Protein AF-A0A7V2MCX2-F1 (afdb_monomer_lite)

Foldseek 3Di:
DWDFPPPPVVVAPDDKDKWKWWAADPPDDTHTDQQKDWPGWTGDDPPDWTKIKIKHWAAQDAGPPRPGTDGHHDDPQAQIKMKMWIWGQDPVRDTDIDIFIFTKHADPDDQDDWDQDPNDIDGTDMGMIMTTGCVVVVVPPACQWDWDQDPVRDIDIDRHDDDPDDPPPDDPPDDPPDD

Sequence (179 aa):
MATALTVNTQLLQQPVRQRVYLRQRWGVEWQEMPGLFCTSLRGAVAPTIPQAEFHWLYGPVQLPGETVPTYRAPLEVLGWYVKTELDITAADGSVSTTKNYGVIWEEDRERRGRQMFGGELTQSGQQHLVAFGLEFLYRRQRVDRAIIEKLDGSEATIRRGLAFNGPNLVDRDRGNRSG

pLDDT: mean 78.39, std 18.56, range [36.41, 98.19]

Radius of gyration: 24.0 Å; chains: 1; bounding box: 65×46×69 Å

Structure (mmCIF, N/CA/C/O backbone):
data_AF-A0A7V2MCX2-F1
#
_entry.id   AF-A0A7V2MCX2-F1
#
loop_
_atom_site.group_PDB
_atom_site.id
_atom_site.type_symbol
_atom_site.label_atom_id
_atom_site.label_alt_id
_atom_site.label_comp_id
_atom_site.label_asym_id
_atom_site.label_entity_id
_atom_site.label_seq_id
_atom_site.pdbx_PDB_ins_code
_atom_site.Cartn_x
_atom_site.Cartn_y
_atom_site.Cartn_z
_atom_site.occupancy
_atom_site.B_iso_or_equiv
_atom_site.auth_seq_id
_atom_site.auth_comp_id
_atom_site.auth_asym_id
_atom_site.auth_atom_id
_atom_site.pdbx_PDB_model_num
ATOM 1 N N . MET A 1 1 ? -6.798 16.517 16.635 1.00 37.97 1 MET A N 1
ATOM 2 C CA . MET A 1 1 ? -5.659 16.900 15.771 1.00 37.97 1 MET A CA 1
ATOM 3 C C . MET A 1 1 ? -5.342 15.721 14.872 1.00 37.97 1 MET A C 1
ATOM 5 O O . MET A 1 1 ? -5.070 14.651 15.395 1.00 37.97 1 MET A O 1
ATOM 9 N N . ALA A 1 2 ? -5.460 15.881 13.555 1.00 36.41 2 ALA A N 1
ATOM 10 C CA . ALA A 1 2 ? -5.004 14.882 12.593 1.00 36.41 2 ALA A CA 1
ATOM 11 C C . ALA A 1 2 ? -3.552 15.211 12.232 1.00 36.41 2 ALA A C 1
ATOM 13 O O . ALA A 1 2 ? -3.278 16.313 11.759 1.00 36.41 2 ALA A O 1
ATOM 14 N N . THR A 1 3 ? -2.625 14.293 12.491 1.00 41.62 3 THR A N 1
ATOM 15 C CA . THR A 1 3 ? -1.228 14.454 12.084 1.00 41.62 3 THR A CA 1
ATOM 16 C C . THR A 1 3 ? -1.098 13.913 10.666 1.00 41.62 3 THR A C 1
ATOM 18 O O . THR A 1 3 ? -0.972 12.708 10.459 1.00 41.62 3 THR A O 1
ATOM 21 N N . ALA A 1 4 ? -1.191 14.798 9.675 1.00 45.56 4 ALA A N 1
ATOM 22 C CA . ALA A 1 4 ? -0.858 14.451 8.301 1.00 45.56 4 ALA A CA 1
ATOM 23 C C . ALA A 1 4 ? 0.669 14.463 8.162 1.00 45.56 4 ALA A C 1
ATOM 25 O O . ALA A 1 4 ? 1.293 15.520 8.250 1.00 45.56 4 ALA A O 1
ATOM 26 N N . LEU A 1 5 ? 1.279 13.294 7.957 1.00 50.66 5 LEU A N 1
ATOM 27 C CA . LEU A 1 5 ? 2.661 13.225 7.497 1.00 50.66 5 LEU A CA 1
ATOM 28 C C . LEU A 1 5 ? 2.649 13.460 5.983 1.00 50.66 5 LEU A C 1
ATOM 30 O O . LEU A 1 5 ? 2.604 12.522 5.192 1.00 50.66 5 LEU A O 1
ATOM 34 N N . THR A 1 6 ? 2.656 14.724 5.567 1.00 50.62 6 THR A N 1
ATOM 35 C CA . THR A 1 6 ? 2.959 15.050 4.173 1.00 50.62 6 THR A CA 1
ATOM 36 C C . THR A 1 6 ? 4.439 14.763 3.969 1.00 50.62 6 THR A C 1
ATOM 38 O O . THR A 1 6 ? 5.281 15.450 4.548 1.00 50.62 6 THR A O 1
ATOM 41 N N . VAL A 1 7 ? 4.771 13.738 3.180 1.00 54.09 7 VAL A N 1
ATOM 42 C CA . VAL A 1 7 ? 6.158 13.455 2.786 1.00 54.09 7 VAL A CA 1
ATOM 43 C C . VAL A 1 7 ? 6.608 14.573 1.844 1.00 54.09 7 VAL A C 1
ATOM 45 O O . VAL A 1 7 ? 6.524 14.467 0.625 1.00 54.09 7 VAL A O 1
ATOM 48 N N . ASN A 1 8 ? 7.018 15.699 2.428 1.00 46.22 8 ASN A N 1
ATOM 49 C CA . ASN A 1 8 ? 7.593 16.826 1.713 1.00 46.22 8 ASN A CA 1
ATOM 50 C C . ASN A 1 8 ? 9.012 16.427 1.302 1.00 46.22 8 ASN A C 1
ATOM 52 O O . ASN A 1 8 ? 9.951 16.485 2.095 1.00 46.22 8 ASN A O 1
ATOM 56 N N . THR A 1 9 ? 9.164 16.002 0.052 1.00 49.41 9 THR A N 1
ATOM 57 C CA . THR A 1 9 ? 10.432 15.546 -0.537 1.00 49.41 9 THR A CA 1
ATOM 58 C C . THR A 1 9 ? 11.535 16.612 -0.530 1.00 49.41 9 THR A C 1
ATOM 60 O O . THR A 1 9 ? 12.698 16.268 -0.694 1.00 49.41 9 THR A O 1
ATOM 63 N N . GLN A 1 10 ? 11.208 17.887 -0.287 1.00 46.00 10 GLN A N 1
ATOM 64 C CA . GLN A 1 10 ? 12.168 18.999 -0.269 1.00 46.00 10 GLN A CA 1
ATOM 65 C C . GLN A 1 10 ? 13.019 19.119 1.011 1.00 46.00 10 GLN A C 1
ATOM 67 O O . GLN A 1 10 ? 14.026 19.817 0.982 1.00 46.00 10 GLN A O 1
ATOM 72 N N . LEU 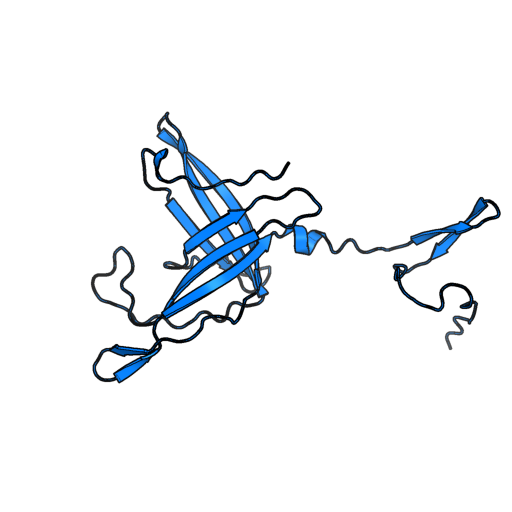A 1 11 ? 12.658 18.461 2.122 1.00 47.59 11 LEU A N 1
ATOM 73 C CA . LEU A 1 11 ? 13.422 18.532 3.387 1.00 47.59 11 LEU A CA 1
ATOM 74 C C . LEU A 1 11 ? 14.303 17.306 3.651 1.00 47.59 11 LEU A C 1
ATOM 76 O O . LEU A 1 11 ? 15.001 17.242 4.662 1.00 47.59 11 LEU A O 1
ATOM 80 N N . LEU A 1 12 ? 14.272 16.323 2.758 1.00 51.41 12 LEU A N 1
ATOM 81 C CA . LEU A 1 12 ? 14.998 15.077 2.929 1.00 51.41 12 LEU A CA 1
ATOM 82 C C . LEU A 1 12 ? 16.307 15.173 2.151 1.00 51.41 12 LEU A C 1
ATOM 84 O O . LEU A 1 12 ? 16.312 15.258 0.927 1.00 51.41 12 LEU A O 1
ATOM 88 N N . GLN A 1 13 ? 17.430 15.157 2.871 1.00 59.25 13 GLN A N 1
ATOM 89 C CA . GLN A 1 13 ? 18.770 15.164 2.269 1.00 59.25 13 GLN A CA 1
ATOM 90 C C . GLN A 1 13 ? 19.043 13.902 1.429 1.00 59.25 13 GLN A C 1
ATOM 92 O O . GLN A 1 13 ? 19.986 13.872 0.643 1.00 59.25 13 GLN A O 1
ATOM 97 N N . GLN A 1 14 ? 18.221 12.861 1.594 1.00 65.75 14 GLN A N 1
ATOM 98 C CA . GLN A 1 14 ? 18.303 11.595 0.877 1.00 65.75 14 GLN A CA 1
ATOM 99 C C . GLN A 1 14 ? 16.908 11.134 0.435 1.00 65.75 14 GLN A C 1
ATOM 101 O O . GLN A 1 14 ? 15.923 11.412 1.123 1.00 65.75 14 GLN A O 1
ATOM 106 N N . PRO A 1 15 ? 16.797 10.410 -0.693 1.00 68.38 15 PRO A N 1
ATOM 107 C CA . PRO A 1 15 ? 15.529 9.835 -1.116 1.00 68.38 15 PRO A CA 1
ATOM 108 C C . PRO A 1 15 ? 15.012 8.858 -0.055 1.00 68.38 15 PRO A C 1
ATOM 110 O O . PRO A 1 15 ? 15.741 7.983 0.411 1.00 68.38 15 PRO A O 1
ATOM 113 N N . VAL A 1 16 ? 13.737 8.992 0.312 1.00 78.56 16 VAL A N 1
ATOM 114 C CA . VAL A 1 16 ? 13.087 8.074 1.253 1.00 78.56 16 VAL A CA 1
ATOM 115 C C . VAL A 1 16 ? 12.998 6.696 0.616 1.00 78.56 16 VAL A C 1
ATOM 117 O O . VAL A 1 16 ? 12.421 6.544 -0.465 1.00 78.56 16 VAL A O 1
ATOM 120 N N . ARG A 1 17 ? 13.532 5.677 1.292 1.00 89.94 17 ARG A N 1
ATOM 121 C CA . ARG A 1 17 ? 13.353 4.294 0.854 1.00 89.94 17 ARG A CA 1
ATOM 122 C C . ARG A 1 17 ? 12.018 3.789 1.384 1.00 89.94 17 ARG A C 1
ATOM 124 O O . ARG A 1 17 ? 11.802 3.715 2.589 1.00 89.94 17 ARG A O 1
ATOM 131 N N . GLN A 1 18 ? 11.121 3.441 0.470 1.00 93.69 18 GLN A N 1
ATOM 132 C CA . GLN A 1 18 ? 9.841 2.825 0.799 1.00 93.69 18 GLN A CA 1
ATOM 133 C C . GLN A 1 18 ? 9.797 1.381 0.311 1.00 93.69 18 GLN A C 1
ATOM 135 O O . GLN A 1 18 ? 10.355 1.058 -0.739 1.00 93.69 18 GLN A O 1
ATOM 140 N N . ARG A 1 19 ? 9.123 0.520 1.072 1.00 96.19 19 ARG A N 1
ATOM 141 C CA . ARG A 1 19 ? 8.853 -0.874 0.712 1.00 96.19 19 ARG A CA 1
ATOM 142 C C . ARG A 1 19 ? 7.403 -1.194 1.038 1.00 96.19 19 ARG A C 1
ATOM 144 O O . ARG A 1 19 ? 6.944 -0.935 2.151 1.00 96.19 19 ARG A O 1
ATOM 151 N N . VAL A 1 20 ? 6.683 -1.749 0.069 1.00 96.88 20 VAL A N 1
ATOM 152 C CA . VAL A 1 20 ? 5.282 -2.141 0.233 1.00 96.88 20 VAL A CA 1
ATOM 153 C C . VAL A 1 20 ? 5.188 -3.653 0.154 1.00 96.88 20 VAL A C 1
ATOM 155 O O . VAL A 1 20 ? 5.718 -4.282 -0.760 1.00 96.88 20 VAL A O 1
ATOM 158 N N . TYR A 1 21 ? 4.509 -4.230 1.133 1.00 98.00 21 TYR A N 1
ATOM 159 C CA . TYR A 1 21 ? 4.300 -5.659 1.255 1.00 98.00 21 TYR A CA 1
ATOM 160 C C . TYR A 1 21 ? 2.814 -5.956 1.225 1.00 98.00 21 TYR A C 1
ATOM 162 O O . TYR A 1 21 ? 2.027 -5.260 1.868 1.00 98.00 21 TYR A O 1
ATOM 170 N N . LEU A 1 22 ? 2.443 -7.029 0.540 1.00 97.62 22 LEU A N 1
ATOM 171 C CA . LEU A 1 22 ? 1.080 -7.530 0.503 1.00 97.62 22 LEU A CA 1
ATOM 172 C C . LEU A 1 22 ? 0.990 -8.906 1.148 1.00 97.62 22 LEU A C 1
ATOM 174 O O . LEU A 1 22 ? 1.954 -9.673 1.185 1.00 97.62 22 LEU A O 1
ATOM 178 N N . ARG A 1 23 ? -0.195 -9.218 1.667 1.00 96.12 23 ARG A N 1
ATOM 179 C CA . ARG A 1 23 ? -0.521 -10.544 2.182 1.00 96.12 23 ARG A CA 1
ATOM 180 C C . ARG A 1 23 ? -2.016 -10.811 2.062 1.00 96.12 23 ARG A C 1
ATOM 182 O O . ARG A 1 23 ? -2.826 -10.036 2.558 1.00 96.12 23 ARG A O 1
ATOM 189 N N . GLN A 1 24 ? -2.388 -11.953 1.493 1.00 96.12 24 GLN A N 1
ATOM 190 C CA . GLN A 1 24 ? -3.795 -12.298 1.259 1.00 96.12 24 GLN A CA 1
ATOM 191 C C . GLN A 1 24 ? -4.580 -12.607 2.547 1.00 96.12 24 GLN A C 1
ATOM 193 O O . GLN A 1 24 ? -5.729 -12.207 2.694 1.00 96.12 24 GLN A O 1
ATOM 198 N N . ARG A 1 25 ? -3.975 -13.328 3.499 1.00 93.19 25 ARG A N 1
ATOM 199 C CA . ARG A 1 25 ? -4.624 -13.767 4.748 1.00 93.19 25 ARG A CA 1
ATOM 200 C C . ARG A 1 25 ? -3.633 -13.845 5.904 1.00 93.19 25 ARG A C 1
ATOM 202 O O . ARG A 1 25 ? -2.431 -13.960 5.678 1.00 93.19 25 ARG A O 1
ATOM 209 N N . TRP A 1 26 ? -4.124 -13.812 7.142 1.00 85.44 26 TRP A N 1
ATOM 210 C CA . TRP A 1 26 ? -3.287 -14.066 8.321 1.00 85.44 26 TRP A CA 1
ATOM 211 C C . TRP A 1 26 ? -2.625 -15.450 8.248 1.00 85.44 26 TRP A C 1
ATOM 213 O O . TRP A 1 26 ? -3.221 -16.398 7.743 1.00 85.44 26 TRP A O 1
ATOM 223 N N . GLY A 1 27 ? -1.385 -15.547 8.732 1.00 89.75 27 GLY A N 1
ATOM 224 C CA . GLY A 1 27 ? -0.588 -16.781 8.712 1.00 89.75 27 GLY A CA 1
ATOM 225 C C . GLY A 1 27 ? 0.182 -17.048 7.412 1.00 89.75 27 GLY A C 1
ATOM 226 O O . GLY A 1 27 ? 0.959 -17.992 7.368 1.00 89.75 27 GLY A O 1
ATOM 227 N N . VAL A 1 28 ? -0.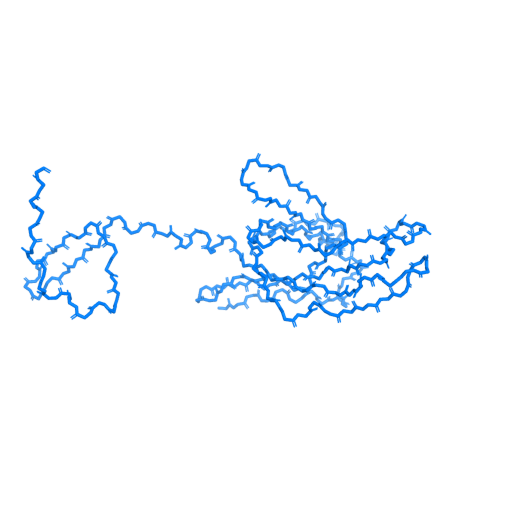001 -16.229 6.371 1.00 95.38 28 VAL A N 1
ATOM 228 C CA . VAL A 1 28 ? 0.863 -16.235 5.175 1.00 95.38 28 VAL A CA 1
ATOM 229 C C . VAL A 1 28 ? 2.028 -15.259 5.385 1.00 95.38 28 VAL A C 1
ATOM 231 O O . VAL A 1 28 ? 1.892 -14.276 6.117 1.00 95.38 28 VAL A O 1
ATOM 234 N N . GLU A 1 29 ? 3.175 -15.523 4.767 1.00 96.94 29 GLU A N 1
ATOM 235 C CA . GLU A 1 29 ? 4.309 -14.594 4.784 1.00 96.94 29 GLU A CA 1
ATOM 236 C C . GLU A 1 29 ? 3.990 -13.289 4.038 1.00 96.94 29 GLU A C 1
ATOM 238 O O . GLU A 1 29 ? 3.171 -13.253 3.117 1.00 96.94 29 GLU A O 1
ATOM 243 N N . TRP A 1 30 ? 4.624 -12.193 4.457 1.00 97.31 30 TRP A N 1
ATOM 244 C CA . TRP A 1 30 ? 4.516 -10.913 3.754 1.00 97.31 30 TRP A CA 1
ATOM 245 C C . TRP A 1 30 ? 5.354 -10.952 2.478 1.00 97.31 30 TRP A C 1
ATOM 247 O O . TRP A 1 30 ? 6.564 -11.153 2.543 1.00 97.31 30 TRP A O 1
ATOM 257 N N . GLN A 1 31 ? 4.732 -10.695 1.330 1.00 98.19 31 GLN A N 1
ATOM 258 C CA . GLN A 1 31 ? 5.431 -10.625 0.053 1.00 98.19 31 GLN A CA 1
ATOM 259 C C . GLN A 1 31 ? 5.704 -9.168 -0.306 1.00 98.19 31 GLN A C 1
ATOM 261 O O . GLN A 1 31 ? 4.776 -8.364 -0.384 1.00 98.19 31 GLN A O 1
ATOM 266 N N . GLU A 1 32 ? 6.971 -8.820 -0.519 1.00 97.19 32 GLU A N 1
ATOM 267 C CA . GLU A 1 32 ? 7.329 -7.509 -1.060 1.00 97.19 32 GLU A CA 1
ATOM 268 C C . GLU A 1 32 ? 6.783 -7.376 -2.483 1.00 97.19 32 GLU A C 1
ATOM 270 O O . GLU A 1 32 ? 6.881 -8.315 -3.275 1.00 97.19 32 GLU A O 1
ATOM 275 N N . MET A 1 33 ? 6.228 -6.210 -2.811 1.00 97.00 33 MET A N 1
ATOM 276 C CA . MET A 1 33 ? 5.693 -5.904 -4.136 1.00 97.00 33 MET A CA 1
ATOM 277 C C . MET A 1 33 ? 6.504 -4.782 -4.788 1.00 97.00 33 MET A C 1
ATOM 279 O O . MET A 1 33 ? 6.117 -3.611 -4.712 1.00 97.00 33 MET A O 1
ATOM 283 N N . PRO A 1 34 ? 7.633 -5.110 -5.446 1.00 94.50 34 PRO A N 1
ATOM 284 C CA . PRO A 1 34 ? 8.407 -4.133 -6.197 1.00 94.50 34 PRO A CA 1
ATOM 285 C C . PRO A 1 34 ? 7.540 -3.459 -7.263 1.00 94.50 34 PRO A C 1
ATOM 287 O O . PRO A 1 34 ? 6.903 -4.141 -8.065 1.00 94.50 34 PRO A O 1
ATOM 290 N N . GLY A 1 35 ? 7.532 -2.125 -7.274 1.00 93.06 35 GLY A N 1
ATOM 291 C CA . GLY A 1 35 ? 6.735 -1.313 -8.199 1.00 93.06 35 GLY A CA 1
ATOM 292 C C . GLY A 1 35 ? 5.379 -0.856 -7.653 1.00 93.06 35 GLY A C 1
ATOM 293 O O . GLY A 1 35 ? 4.720 -0.045 -8.300 1.00 93.06 35 GLY A O 1
ATOM 294 N N . LEU A 1 36 ? 4.965 -1.333 -6.473 1.00 95.75 36 LEU A N 1
ATOM 295 C CA . LEU A 1 36 ? 3.825 -0.777 -5.748 1.00 95.75 36 LEU A CA 1
ATOM 296 C C . LEU A 1 36 ? 4.316 0.357 -4.847 1.00 95.75 36 LEU A C 1
ATOM 298 O O . LEU A 1 36 ? 5.092 0.126 -3.920 1.00 95.75 36 LEU A O 1
ATOM 302 N N . PHE A 1 37 ? 3.862 1.579 -5.115 1.00 94.12 37 PHE A N 1
ATOM 303 C CA . PHE A 1 37 ? 4.324 2.773 -4.410 1.00 94.12 37 PHE A CA 1
ATOM 304 C C . PHE A 1 37 ? 3.225 3.341 -3.528 1.00 94.12 37 PHE A C 1
ATOM 306 O O . PHE A 1 37 ? 2.134 3.616 -4.013 1.00 94.12 37 PHE A O 1
ATOM 313 N N . CYS A 1 38 ? 3.525 3.570 -2.254 1.00 94.25 38 CYS A N 1
ATOM 314 C CA . CYS A 1 38 ? 2.694 4.359 -1.357 1.00 94.25 38 CYS A CA 1
ATOM 315 C C . CYS A 1 38 ? 2.900 5.847 -1.678 1.00 94.25 38 CYS A C 1
ATOM 317 O O . CYS A 1 38 ? 3.999 6.380 -1.502 1.00 94.25 38 CYS A O 1
ATOM 319 N N . THR A 1 39 ? 1.853 6.513 -2.161 1.00 92.75 39 THR A N 1
ATOM 320 C CA . THR A 1 39 ? 1.878 7.926 -2.572 1.00 92.75 39 THR A CA 1
ATOM 321 C C . THR A 1 39 ? 1.345 8.862 -1.496 1.00 92.75 39 THR A C 1
ATOM 323 O O . THR A 1 39 ? 1.809 9.995 -1.384 1.00 92.75 39 THR A O 1
ATOM 326 N N . SER A 1 40 ? 0.417 8.389 -0.662 1.00 90.62 40 SER A N 1
ATOM 327 C CA . SER A 1 40 ? -0.101 9.141 0.480 1.00 90.62 40 SER A CA 1
ATOM 328 C C . SER A 1 40 ? -0.234 8.236 1.695 1.00 90.62 40 SER A C 1
ATOM 330 O O . SER A 1 40 ? -0.667 7.093 1.581 1.00 90.62 40 SER A O 1
ATOM 332 N N . LEU A 1 41 ? 0.108 8.761 2.869 1.00 89.31 41 LEU A N 1
ATOM 333 C CA . LEU A 1 41 ? -0.148 8.118 4.150 1.00 89.31 41 LEU A CA 1
ATOM 334 C C . LEU A 1 41 ? -0.713 9.162 5.111 1.00 89.31 41 LEU A C 1
ATOM 336 O O . LEU A 1 41 ? -0.042 10.123 5.487 1.00 89.31 41 LEU A O 1
ATOM 340 N N . ARG A 1 42 ? -1.965 8.973 5.514 1.00 87.75 42 ARG A N 1
ATOM 341 C CA . ARG A 1 42 ? -2.705 9.882 6.384 1.00 87.75 42 ARG A CA 1
ATOM 342 C C . ARG A 1 42 ? -2.985 9.189 7.706 1.00 87.75 42 ARG A C 1
ATOM 344 O O . ARG A 1 42 ? -3.849 8.317 7.791 1.00 87.75 42 ARG A O 1
ATOM 351 N N . GLY A 1 43 ? -2.262 9.605 8.741 1.00 83.62 43 GLY A N 1
ATOM 352 C CA . GLY A 1 43 ? -2.628 9.302 10.118 1.00 83.62 43 GLY A CA 1
ATOM 353 C C . GLY A 1 43 ? -3.912 10.038 10.498 1.00 83.62 43 GLY A C 1
ATOM 354 O O . GLY A 1 43 ? -4.176 11.147 10.030 1.00 83.62 43 GLY A O 1
ATOM 355 N N . ALA A 1 44 ? -4.723 9.431 11.357 1.00 78.31 44 ALA A N 1
ATOM 356 C CA . ALA A 1 44 ? -5.947 10.043 11.845 1.00 78.31 44 ALA A CA 1
ATOM 357 C C . ALA A 1 44 ? -6.190 9.685 13.310 1.00 78.31 44 ALA A C 1
ATOM 359 O O . ALA A 1 44 ? -5.876 8.586 13.758 1.00 78.31 44 ALA A O 1
ATOM 360 N N . VAL A 1 45 ? -6.796 10.623 14.033 1.00 74.56 45 VAL A N 1
ATOM 361 C CA . VAL A 1 45 ? -7.425 10.377 15.333 1.00 74.56 45 VAL A CA 1
ATOM 362 C C . VAL A 1 45 ? -8.935 10.408 15.101 1.00 74.56 45 VAL A C 1
ATOM 364 O O . VAL A 1 45 ? -9.402 11.154 14.236 1.00 74.56 45 VAL A O 1
ATOM 367 N N . ALA A 1 46 ? -9.690 9.588 15.836 1.00 66.50 46 ALA A N 1
ATOM 368 C CA . ALA A 1 46 ? -11.142 9.481 15.692 1.00 66.50 46 ALA A CA 1
ATOM 369 C C . ALA A 1 46 ? -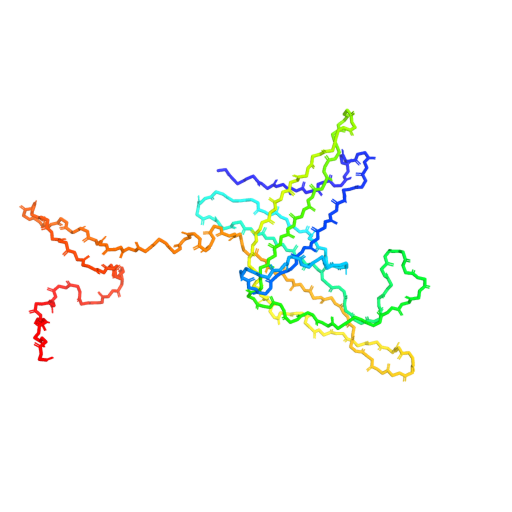11.824 10.871 15.616 1.00 66.50 46 ALA A C 1
ATOM 371 O O . ALA A 1 46 ? -11.421 11.780 16.348 1.00 66.50 46 ALA A O 1
ATOM 372 N N . PRO A 1 47 ? -12.839 11.056 14.744 1.00 74.50 47 PRO A N 1
ATOM 373 C CA . PRO A 1 47 ? -13.639 10.017 14.074 1.00 74.50 47 PRO A CA 1
ATOM 374 C C . PRO A 1 47 ? -13.067 9.473 12.751 1.00 74.50 47 PRO A C 1
ATOM 376 O O . PRO A 1 47 ? -13.519 8.419 12.288 1.00 74.50 47 PRO A O 1
ATOM 379 N N . THR A 1 48 ? -12.078 10.148 12.162 1.00 79.88 48 THR A N 1
ATOM 380 C CA . THR A 1 48 ? -11.490 9.797 10.858 1.00 79.88 48 THR A CA 1
ATOM 381 C C . THR A 1 48 ? -10.702 8.483 10.921 1.00 79.88 48 THR A C 1
ATOM 383 O O . THR A 1 48 ? -10.203 8.096 11.979 1.00 79.88 48 THR A O 1
ATOM 386 N N . ILE A 1 49 ? -10.622 7.769 9.796 1.00 84.19 49 ILE A N 1
ATOM 387 C CA . ILE A 1 49 ? -9.911 6.489 9.669 1.00 84.19 49 ILE A CA 1
ATOM 388 C C . ILE A 1 49 ? -8.550 6.754 9.009 1.00 84.19 49 ILE A C 1
ATOM 390 O O . ILE A 1 49 ? -8.515 7.493 8.023 1.00 84.19 49 ILE A O 1
ATOM 394 N N . PRO A 1 50 ? -7.442 6.182 9.517 1.00 88.50 50 PRO A N 1
ATOM 395 C CA . PRO A 1 50 ? -6.159 6.258 8.832 1.00 88.50 50 PRO A CA 1
ATOM 396 C C . PRO A 1 50 ? -6.256 5.673 7.422 1.00 88.50 50 PRO A C 1
ATOM 398 O O . PRO A 1 50 ? -6.894 4.638 7.215 1.00 88.50 50 PRO A O 1
ATOM 401 N N . GLN A 1 51 ? -5.624 6.328 6.456 1.00 91.81 51 GLN A N 1
ATOM 402 C CA . GLN A 1 51 ? -5.721 5.968 5.044 1.00 91.81 51 GLN A CA 1
ATOM 403 C C . GLN A 1 51 ? -4.337 5.973 4.404 1.00 91.81 51 GLN A C 1
ATOM 405 O O . GLN A 1 51 ? -3.522 6.850 4.682 1.00 91.81 51 GLN A O 1
ATOM 410 N N . ALA A 1 52 ? -4.087 5.013 3.525 1.00 92.88 52 ALA A N 1
ATOM 411 C CA . ALA A 1 52 ? -2.935 4.990 2.640 1.00 92.88 52 ALA A CA 1
ATOM 412 C C . ALA A 1 52 ? -3.408 4.897 1.186 1.00 92.88 52 ALA A C 1
ATOM 414 O O . ALA A 1 52 ? -4.381 4.206 0.896 1.00 92.88 52 ALA A O 1
ATOM 415 N N . GLU A 1 53 ? -2.730 5.592 0.284 1.00 94.25 53 GLU A N 1
ATOM 416 C CA . GLU A 1 53 ? -2.981 5.558 -1.159 1.00 94.25 53 GLU A CA 1
ATOM 417 C C . GLU A 1 53 ? -1.753 4.964 -1.844 1.00 94.25 53 GLU A C 1
ATOM 419 O O . GLU A 1 53 ? -0.615 5.287 -1.486 1.00 94.25 53 GLU A O 1
ATOM 424 N N . PHE A 1 54 ? -1.981 4.077 -2.809 1.00 94.56 54 PHE A N 1
ATOM 425 C CA . PHE A 1 54 ? -0.933 3.373 -3.530 1.00 94.56 54 PHE A CA 1
ATOM 426 C C . PHE A 1 54 ? -1.163 3.410 -5.029 1.00 94.56 54 PHE A C 1
ATOM 428 O O . PHE A 1 54 ? -2.292 3.268 -5.494 1.00 94.56 54 PHE A O 1
ATOM 435 N N . HIS A 1 55 ? -0.079 3.515 -5.789 1.00 93.56 55 HIS A N 1
ATOM 436 C CA . HIS A 1 55 ? -0.090 3.431 -7.242 1.00 93.56 55 HIS A CA 1
ATOM 437 C C . HIS A 1 55 ? 0.677 2.199 -7.716 1.00 93.56 55 HIS A C 1
ATOM 439 O O . HIS A 1 55 ? 1.797 1.931 -7.273 1.00 93.56 55 HIS A O 1
ATOM 445 N N . TRP A 1 56 ? 0.073 1.482 -8.656 1.00 93.88 56 TRP A N 1
ATOM 446 C CA . TRP A 1 56 ? 0.678 0.373 -9.378 1.00 93.88 56 TRP A CA 1
ATOM 447 C C . TRP A 1 56 ? 0.688 0.678 -10.870 1.00 93.88 56 TRP A C 1
ATOM 449 O O . TRP A 1 56 ? -0.352 0.999 -11.441 1.00 93.88 56 TRP A O 1
ATOM 459 N N . LEU A 1 57 ? 1.850 0.566 -11.507 1.00 92.81 57 LEU A N 1
ATOM 460 C CA . LEU A 1 57 ? 1.960 0.655 -12.959 1.00 92.81 57 LEU A CA 1
ATOM 461 C C . LEU A 1 57 ? 1.871 -0.755 -13.545 1.00 92.81 57 LEU A C 1
ATOM 463 O O . LEU A 1 57 ? 2.663 -1.627 -13.188 1.00 92.81 57 LEU A O 1
ATOM 467 N N . TYR A 1 58 ? 0.917 -0.965 -14.448 1.00 93.44 58 TYR A N 1
ATOM 468 C CA . TYR A 1 58 ? 0.730 -2.224 -15.163 1.00 93.44 58 TYR A CA 1
ATOM 469 C C . TYR A 1 58 ? 0.933 -2.029 -16.670 1.00 93.44 58 TYR A C 1
ATOM 471 O O . TYR A 1 58 ? 0.847 -0.919 -17.201 1.00 93.44 58 TYR A O 1
ATOM 479 N N . GLY A 1 59 ? 1.191 -3.126 -17.375 1.00 93.81 59 GLY A N 1
ATOM 480 C CA . GLY A 1 59 ? 1.659 -3.131 -18.755 1.00 93.81 59 GLY A CA 1
ATOM 481 C C . GLY A 1 59 ? 3.169 -3.370 -18.846 1.00 93.81 59 GLY A C 1
ATOM 482 O O . GLY A 1 59 ? 3.763 -3.897 -17.904 1.00 93.81 59 GLY A O 1
ATOM 483 N N . PRO A 1 60 ? 3.809 -3.022 -19.973 1.00 93.69 60 PRO A N 1
ATOM 484 C CA . PRO A 1 60 ? 5.258 -3.112 -20.119 1.00 93.69 60 PRO A CA 1
ATOM 485 C C . PRO A 1 60 ? 5.946 -2.008 -19.307 1.00 93.69 60 PRO A C 1
ATOM 487 O O . PRO A 1 60 ? 6.011 -0.855 -19.730 1.00 93.69 60 PRO A O 1
ATOM 490 N N . VAL A 1 61 ? 6.455 -2.360 -18.129 1.00 93.69 61 VAL A N 1
ATOM 491 C CA . VAL A 1 61 ? 7.089 -1.424 -17.192 1.00 93.69 61 VAL A CA 1
ATOM 492 C C . VAL A 1 61 ? 8.515 -1.884 -16.921 1.00 93.69 61 VAL A C 1
ATOM 494 O O . VAL A 1 61 ? 8.770 -3.076 -16.770 1.00 93.69 61 VAL A O 1
ATOM 497 N N . GLN A 1 62 ? 9.444 -0.936 -16.855 1.00 95.00 62 GLN A N 1
ATOM 498 C CA . GLN A 1 62 ? 10.817 -1.177 -16.426 1.00 95.00 62 GLN A CA 1
ATOM 499 C C . GLN A 1 62 ? 10.997 -0.582 -15.029 1.00 95.00 62 GLN A C 1
ATOM 501 O O . GLN A 1 62 ? 10.918 0.635 -14.851 1.00 95.00 62 GLN A O 1
ATOM 506 N N . LEU A 1 63 ? 11.192 -1.437 -14.027 1.00 91.88 63 LEU A N 1
ATOM 507 C CA . LEU A 1 63 ? 11.464 -1.004 -12.658 1.00 91.88 63 LEU A CA 1
ATOM 508 C C . LEU A 1 63 ? 12.948 -0.649 -12.458 1.00 91.88 63 LEU A C 1
ATOM 510 O O . LEU A 1 63 ? 13.804 -1.072 -13.239 1.00 91.88 63 LEU A O 1
ATOM 514 N N . PRO A 1 64 ? 13.291 0.100 -11.391 1.00 89.00 64 PRO A N 1
ATOM 515 C CA . PRO A 1 64 ? 14.684 0.354 -11.040 1.00 89.00 64 PRO A CA 1
ATOM 516 C C . PRO A 1 64 ? 15.485 -0.949 -10.900 1.00 89.00 64 PRO A C 1
ATOM 518 O O . PRO A 1 64 ? 15.119 -1.829 -10.125 1.00 89.00 64 PRO A O 1
ATOM 521 N N . GLY A 1 65 ? 16.587 -1.053 -11.644 1.00 91.50 65 GLY A N 1
ATOM 522 C CA . GLY A 1 65 ? 17.457 -2.234 -11.673 1.00 91.50 65 GLY A CA 1
ATOM 523 C C . GLY A 1 65 ? 17.150 -3.233 -12.792 1.00 91.50 65 GLY A C 1
ATOM 524 O O . GLY A 1 65 ? 17.983 -4.092 -13.067 1.00 91.50 65 GLY A O 1
ATOM 525 N N . GLU A 1 66 ? 16.014 -3.111 -13.481 1.00 93.31 66 GLU A N 1
ATOM 526 C CA . GLU A 1 66 ? 15.727 -3.908 -14.675 1.00 93.31 66 GLU A CA 1
ATOM 527 C C . GLU A 1 66 ? 16.410 -3.290 -15.903 1.00 93.31 66 GLU A C 1
ATOM 529 O O . GLU A 1 66 ? 16.471 -2.069 -16.051 1.00 93.31 66 GLU A O 1
ATOM 534 N N . THR A 1 67 ? 16.922 -4.125 -16.806 1.00 96.06 67 THR A N 1
ATOM 535 C CA . THR A 1 67 ? 17.554 -3.686 -18.065 1.00 96.06 67 THR A CA 1
ATOM 536 C C . THR A 1 67 ? 16.591 -3.687 -19.248 1.00 96.06 67 THR A C 1
ATOM 538 O O . THR A 1 67 ? 16.859 -3.034 -20.254 1.00 96.06 67 THR A O 1
ATOM 541 N N . VAL A 1 68 ? 15.471 -4.403 -19.129 1.00 95.69 68 VAL A N 1
ATOM 542 C CA . VAL A 1 68 ? 14.442 -4.538 -20.161 1.00 95.69 68 VAL A CA 1
ATOM 543 C C . VAL A 1 68 ? 13.049 -4.373 -19.545 1.00 95.69 68 VAL A C 1
ATOM 545 O O . VAL A 1 68 ? 12.840 -4.815 -18.412 1.00 95.69 68 VAL A O 1
ATOM 548 N N . PRO A 1 69 ? 12.083 -3.764 -20.259 1.00 94.62 69 PRO A N 1
ATOM 549 C CA . PRO A 1 69 ? 10.703 -3.693 -19.793 1.00 94.62 69 PRO A CA 1
ATOM 550 C C . PRO A 1 69 ? 10.098 -5.087 -19.627 1.00 94.62 69 PRO A C 1
ATOM 552 O O . PRO A 1 69 ? 10.167 -5.914 -20.537 1.00 94.62 69 PRO A O 1
ATOM 555 N N . THR A 1 70 ? 9.457 -5.323 -18.486 1.00 94.38 70 THR A N 1
ATOM 556 C CA . THR A 1 70 ? 8.736 -6.565 -18.194 1.00 94.38 70 THR A CA 1
ATOM 557 C C . THR A 1 70 ? 7.241 -6.279 -18.141 1.00 94.38 70 THR A C 1
ATOM 559 O O . THR A 1 70 ? 6.806 -5.269 -17.585 1.00 94.38 70 THR A O 1
ATOM 562 N N . TYR A 1 71 ? 6.428 -7.161 -18.723 1.00 93.94 71 TYR A N 1
ATOM 563 C CA . TYR A 1 71 ? 4.979 -7.026 -18.623 1.00 93.94 71 TYR A CA 1
ATOM 564 C C . TYR A 1 71 ? 4.506 -7.338 -17.199 1.00 93.94 71 TYR A C 1
ATOM 566 O O . TYR A 1 71 ? 4.794 -8.403 -16.653 1.00 93.94 71 TYR A O 1
ATOM 574 N N . ARG A 1 72 ? 3.752 -6.413 -16.607 1.00 94.62 72 ARG A N 1
ATOM 575 C CA . ARG A 1 72 ? 3.166 -6.530 -15.270 1.00 94.62 72 ARG A CA 1
ATOM 576 C C . ARG A 1 72 ? 1.649 -6.459 -15.373 1.00 94.62 72 ARG A C 1
ATOM 578 O O . ARG A 1 72 ? 1.112 -5.497 -15.912 1.00 94.62 72 ARG A O 1
ATOM 585 N N . ALA A 1 73 ? 0.956 -7.471 -14.864 1.00 93.25 73 ALA A N 1
ATOM 586 C CA . ALA A 1 73 ? -0.504 -7.491 -14.863 1.00 93.25 73 ALA A CA 1
ATOM 587 C C . ALA A 1 73 ? -1.083 -6.482 -13.845 1.00 93.25 73 ALA A C 1
ATOM 589 O O . ALA A 1 73 ? -0.402 -6.129 -12.874 1.00 93.25 73 ALA A O 1
ATOM 590 N N . PRO A 1 74 ? -2.334 -6.019 -14.031 1.00 91.81 74 PRO A N 1
ATOM 591 C CA . PRO A 1 74 ? -3.092 -5.360 -12.968 1.00 91.81 74 PRO A CA 1
ATOM 592 C C . PRO A 1 74 ? -3.162 -6.234 -11.707 1.00 91.81 74 PRO A C 1
ATOM 594 O O . PRO A 1 74 ? -3.163 -7.462 -11.795 1.00 91.81 74 PRO A O 1
ATOM 597 N N . LEU A 1 75 ? -3.224 -5.611 -10.530 1.00 93.69 75 LEU A N 1
ATOM 598 C CA . LEU A 1 75 ? -3.286 -6.328 -9.258 1.00 93.69 75 LEU A CA 1
ATOM 599 C C . LEU A 1 75 ? -4.738 -6.633 -8.869 1.00 93.69 75 LEU A C 1
ATOM 601 O O . LEU A 1 75 ? -5.573 -5.734 -8.797 1.00 93.69 75 LEU A O 1
ATOM 605 N N . GLU A 1 76 ? -5.020 -7.887 -8.520 1.00 93.62 76 GLU A N 1
ATOM 606 C CA . GLU A 1 76 ? -6.312 -8.331 -7.974 1.00 93.62 76 GLU A CA 1
ATOM 607 C C . GLU A 1 76 ? -6.220 -8.510 -6.450 1.00 93.62 76 GLU A C 1
ATOM 609 O O . GLU A 1 76 ? -6.239 -9.617 -5.913 1.00 93.62 76 GLU A O 1
ATOM 614 N N . VAL A 1 77 ? -6.051 -7.393 -5.740 1.00 94.88 77 VAL A N 1
ATOM 615 C CA . VAL A 1 77 ? -5.652 -7.379 -4.316 1.00 94.88 77 VAL A CA 1
ATOM 616 C C . VAL A 1 77 ? -6.714 -6.790 -3.384 1.00 94.88 77 VAL A C 1
ATOM 618 O O . VAL A 1 77 ? -6.422 -6.418 -2.247 1.00 94.88 77 VAL A O 1
ATOM 621 N N . LEU A 1 78 ? -7.969 -6.712 -3.835 1.00 93.69 78 LEU A N 1
ATOM 622 C CA . LEU A 1 78 ? -9.085 -6.255 -3.007 1.00 93.69 78 LEU A CA 1
ATOM 623 C C . LEU A 1 78 ? -9.210 -7.113 -1.736 1.00 93.69 78 LEU A C 1
ATOM 625 O O . LEU A 1 78 ? -9.257 -8.342 -1.796 1.00 93.69 78 LEU A O 1
ATOM 629 N N . GLY A 1 79 ? -9.269 -6.462 -0.574 1.00 92.25 79 GLY A N 1
ATOM 630 C CA . GLY A 1 79 ? -9.370 -7.121 0.728 1.00 92.25 79 GLY A CA 1
ATOM 631 C C . GLY A 1 79 ? -8.060 -7.719 1.251 1.00 92.25 79 GLY A C 1
ATOM 632 O O . GLY A 1 79 ? -8.053 -8.263 2.357 1.00 92.25 79 GLY A O 1
ATOM 633 N N . TRP A 1 80 ? -6.953 -7.618 0.508 1.00 95.56 80 TRP A N 1
ATOM 634 C CA . TRP A 1 80 ? -5.647 -8.064 0.991 1.00 95.56 80 TRP A CA 1
ATOM 635 C C . TRP A 1 80 ? -5.114 -7.115 2.066 1.00 95.56 80 TRP A C 1
ATOM 637 O O . TRP A 1 80 ? -5.422 -5.921 2.096 1.00 95.56 80 TRP A O 1
ATOM 647 N N . TYR A 1 81 ? -4.271 -7.645 2.946 1.00 95.44 81 TYR A N 1
ATOM 648 C CA . TYR A 1 81 ? -3.520 -6.849 3.905 1.00 95.44 81 TYR A CA 1
ATOM 649 C C . TYR A 1 81 ? -2.334 -6.185 3.213 1.00 95.44 81 TYR A C 1
ATOM 651 O O . TYR A 1 81 ? -1.639 -6.818 2.416 1.00 95.44 81 TYR A O 1
ATOM 659 N N . VAL A 1 82 ? -2.066 -4.936 3.578 1.00 96.06 82 VAL A N 1
ATOM 660 C CA . VAL A 1 82 ? -0.890 -4.184 3.139 1.00 96.06 82 VAL A CA 1
ATOM 661 C C . VAL A 1 82 ? -0.066 -3.751 4.344 1.00 96.06 82 VAL A C 1
ATOM 663 O O . VAL A 1 82 ? -0.614 -3.392 5.389 1.00 96.06 82 VAL A O 1
ATOM 666 N N . LYS A 1 83 ? 1.257 -3.804 4.201 1.00 95.62 83 LYS A N 1
ATOM 667 C CA . LYS A 1 83 ? 2.234 -3.248 5.136 1.00 95.62 83 LYS A CA 1
ATOM 668 C C . LYS A 1 83 ? 3.160 -2.317 4.361 1.00 95.62 83 LYS A C 1
ATOM 670 O O . LYS A 1 83 ? 3.784 -2.744 3.395 1.00 95.62 83 LYS A O 1
ATOM 675 N N . THR A 1 84 ? 3.294 -1.083 4.821 1.00 95.06 84 THR A N 1
ATOM 676 C CA . THR A 1 84 ? 4.229 -0.098 4.269 1.00 95.06 84 THR A CA 1
ATOM 677 C C . THR A 1 84 ? 5.353 0.125 5.263 1.00 95.06 84 THR A C 1
ATOM 679 O O . THR A 1 84 ? 5.092 0.431 6.426 1.00 95.06 84 THR A O 1
ATOM 682 N N . GLU A 1 85 ? 6.594 -0.009 4.810 1.00 94.81 85 GLU A N 1
ATOM 683 C CA . GLU A 1 85 ? 7.792 0.337 5.570 1.00 94.81 85 GLU A CA 1
ATOM 684 C C . GLU A 1 85 ? 8.449 1.565 4.928 1.00 94.81 85 GLU A C 1
ATOM 686 O O . GLU A 1 85 ? 8.721 1.570 3.726 1.00 94.81 85 GLU A O 1
ATOM 691 N N . LEU A 1 86 ? 8.657 2.616 5.723 1.00 91.94 86 LEU A N 1
ATOM 692 C CA . LEU A 1 86 ? 9.261 3.879 5.304 1.00 91.94 86 LEU A CA 1
ATOM 693 C C . LEU A 1 86 ? 10.545 4.107 6.101 1.00 91.94 86 LEU A C 1
ATOM 695 O O . LEU A 1 86 ? 10.479 4.306 7.315 1.00 91.94 86 LEU A O 1
ATOM 699 N N . ASP A 1 87 ? 11.690 4.079 5.428 1.00 92.44 87 ASP A N 1
ATOM 700 C CA . ASP A 1 87 ? 12.990 4.343 6.040 1.00 92.44 87 ASP A CA 1
ATOM 701 C C . ASP A 1 87 ? 13.288 5.845 5.966 1.00 92.44 87 ASP A C 1
ATOM 703 O O . ASP A 1 87 ? 13.430 6.415 4.883 1.00 92.44 87 ASP A O 1
ATOM 707 N N . ILE A 1 88 ? 13.365 6.487 7.129 1.00 87.31 88 ILE A N 1
ATOM 708 C CA . ILE A 1 88 ? 13.627 7.915 7.291 1.00 87.31 88 ILE A CA 1
ATOM 709 C C . ILE A 1 88 ? 15.038 8.074 7.853 1.00 87.31 88 ILE A C 1
ATOM 711 O O . ILE A 1 88 ? 15.310 7.643 8.977 1.00 87.31 88 ILE A O 1
ATOM 715 N N . THR A 1 89 ? 15.915 8.709 7.077 1.00 87.19 89 THR A N 1
ATOM 716 C CA . THR A 1 89 ? 17.260 9.094 7.519 1.00 87.19 89 THR A CA 1
ATOM 717 C C . THR A 1 89 ? 17.192 10.438 8.245 1.00 87.19 89 THR A C 1
ATOM 719 O O . THR A 1 89 ? 16.754 11.436 7.668 1.00 87.19 89 THR A O 1
ATOM 722 N N . ALA A 1 90 ? 17.602 10.471 9.510 1.00 85.88 90 ALA A N 1
ATOM 723 C CA . ALA A 1 90 ? 17.711 11.690 10.303 1.00 85.88 90 ALA A CA 1
ATOM 724 C C . ALA A 1 90 ? 18.968 12.499 9.928 1.00 85.88 90 ALA A C 1
ATOM 726 O O . ALA A 1 90 ? 19.844 12.032 9.201 1.00 85.88 90 ALA A O 1
ATOM 727 N N . ALA A 1 91 ? 19.066 13.732 10.435 1.00 85.50 91 ALA A N 1
ATOM 728 C CA . ALA A 1 91 ? 20.183 14.636 10.133 1.00 85.50 91 ALA A CA 1
ATOM 729 C C . ALA A 1 91 ? 21.551 14.118 10.622 1.00 85.50 91 ALA A C 1
ATOM 731 O O . ALA A 1 91 ? 22.581 14.518 10.089 1.00 85.50 91 ALA A O 1
ATOM 732 N N . ASP A 1 92 ? 21.567 13.227 11.615 1.00 88.25 92 ASP A N 1
ATOM 733 C CA . ASP A 1 92 ? 22.770 12.556 12.123 1.00 88.25 92 ASP A CA 1
ATOM 734 C C . ASP A 1 92 ? 23.156 11.300 11.314 1.00 88.25 92 ASP A C 1
ATOM 736 O O . ASP A 1 92 ? 24.120 10.615 11.650 1.00 88.25 92 ASP A O 1
ATOM 740 N N . GLY A 1 93 ? 22.409 10.988 10.250 1.00 87.19 93 GLY A N 1
ATOM 741 C CA . GLY A 1 93 ? 22.602 9.805 9.414 1.00 87.19 93 GLY A CA 1
ATOM 742 C C . GLY A 1 93 ? 21.975 8.523 9.969 1.00 87.19 93 GLY A C 1
ATOM 743 O O . GLY A 1 93 ? 22.039 7.489 9.302 1.00 87.19 93 GLY A O 1
ATOM 744 N N . SER A 1 94 ? 21.353 8.554 11.152 1.00 88.75 94 SER A N 1
ATOM 745 C CA . SER A 1 94 ? 20.624 7.399 11.680 1.00 88.75 94 SER A CA 1
ATOM 746 C C . SER A 1 94 ? 19.377 7.112 10.839 1.00 88.75 94 SER A C 1
ATOM 748 O O . SER A 1 94 ? 18.704 8.023 10.358 1.00 88.75 94 SER A O 1
ATOM 750 N N . VAL A 1 95 ? 19.063 5.830 10.635 1.00 90.31 95 VAL A N 1
ATOM 751 C CA . VAL A 1 95 ? 17.895 5.400 9.853 1.00 90.31 95 VAL A CA 1
ATOM 752 C C . VAL A 1 95 ? 16.846 4.825 10.793 1.00 90.31 95 VAL A C 1
ATOM 754 O O . VAL A 1 95 ? 17.120 3.895 11.551 1.00 90.31 95 VAL A O 1
ATOM 757 N N . SER A 1 96 ? 15.630 5.360 10.718 1.00 89.94 96 SER A N 1
ATOM 758 C CA . SER A 1 96 ? 14.463 4.855 11.442 1.00 89.94 96 SER A CA 1
ATOM 759 C C . SER A 1 96 ? 13.416 4.327 10.462 1.00 89.94 96 SER A C 1
ATOM 761 O O . SER A 1 96 ? 13.076 4.995 9.488 1.00 89.94 96 SER A O 1
ATOM 763 N N . THR A 1 97 ? 12.896 3.123 10.705 1.00 91.94 97 THR A N 1
ATOM 764 C CA . THR A 1 97 ? 11.852 2.525 9.862 1.00 91.94 97 THR A CA 1
ATOM 765 C C . THR A 1 97 ? 10.489 2.681 10.523 1.00 91.94 97 THR A C 1
ATOM 767 O O . THR A 1 97 ? 10.218 2.083 11.565 1.00 91.94 97 THR A O 1
ATOM 770 N N . THR A 1 98 ? 9.596 3.428 9.880 1.00 88.88 98 THR A N 1
ATOM 771 C CA . THR A 1 98 ? 8.196 3.548 10.296 1.00 88.88 98 THR A CA 1
ATOM 772 C C . THR A 1 98 ? 7.353 2.516 9.555 1.00 88.88 98 THR A C 1
ATOM 774 O O . THR A 1 98 ? 7.451 2.393 8.333 1.00 88.88 98 THR A O 1
ATOM 777 N N . LYS A 1 99 ? 6.509 1.773 10.281 1.00 92.00 99 LYS A N 1
ATOM 778 C CA . LYS A 1 99 ? 5.654 0.722 9.713 1.00 92.00 99 LYS A CA 1
ATOM 779 C C . LYS A 1 99 ? 4.185 1.096 9.822 1.00 92.00 99 LYS A C 1
ATOM 781 O O . LYS A 1 99 ? 3.730 1.487 10.890 1.00 92.00 99 LYS A O 1
ATOM 786 N N . ASN A 1 100 ? 3.449 0.909 8.735 1.00 91.12 100 ASN A N 1
ATOM 787 C CA . ASN A 1 100 ? 2.007 1.122 8.671 1.00 91.12 100 ASN A CA 1
ATOM 788 C C . ASN A 1 100 ? 1.332 -0.119 8.110 1.00 91.12 100 ASN A C 1
ATOM 790 O O . ASN A 1 100 ? 1.901 -0.798 7.259 1.00 91.12 100 ASN A O 1
ATOM 794 N N . TYR A 1 101 ? 0.121 -0.404 8.575 1.00 93.12 101 TYR A N 1
ATOM 795 C CA . TYR A 1 101 ? -0.633 -1.578 8.158 1.00 93.12 101 TYR A CA 1
ATOM 796 C C . TYR A 1 101 ? -2.063 -1.189 7.804 1.00 93.12 101 TYR A C 1
ATOM 798 O O . TYR A 1 101 ? -2.661 -0.349 8.476 1.00 93.12 101 TYR A O 1
ATOM 806 N N . GLY A 1 102 ? -2.637 -1.855 6.808 1.00 93.94 102 GLY A N 1
ATOM 807 C CA . GLY A 1 102 ? -4.019 -1.631 6.404 1.00 93.94 102 GLY A CA 1
ATOM 808 C C . GLY A 1 102 ? -4.622 -2.795 5.629 1.00 93.94 102 GLY A C 1
ATOM 809 O O . GLY A 1 102 ? -3.997 -3.845 5.458 1.00 93.94 102 GLY A O 1
ATOM 810 N N . VAL A 1 103 ? -5.851 -2.593 5.166 1.00 94.38 103 VAL A N 1
ATOM 811 C CA . VAL A 1 103 ? -6.566 -3.493 4.253 1.00 94.38 103 VAL A CA 1
ATOM 812 C C . VAL A 1 103 ? -6.893 -2.728 2.984 1.00 94.38 103 VAL A C 1
ATOM 814 O O . VAL A 1 103 ? -7.461 -1.638 3.060 1.00 94.38 103 VAL A O 1
ATOM 817 N N . ILE A 1 104 ? -6.533 -3.299 1.836 1.00 94.38 104 ILE A N 1
ATOM 818 C CA . ILE A 1 104 ? -6.793 -2.693 0.535 1.00 94.38 104 ILE A CA 1
ATOM 819 C C . ILE A 1 104 ? -8.292 -2.699 0.259 1.00 94.38 104 ILE A C 1
ATOM 821 O O . ILE A 1 104 ? -8.960 -3.735 0.287 1.00 94.38 104 ILE A O 1
ATOM 825 N N . TRP A 1 105 ? -8.788 -1.515 -0.054 1.00 90.38 105 TRP A N 1
ATOM 826 C CA . TRP A 1 105 ? -10.103 -1.243 -0.577 1.00 90.38 105 TRP A CA 1
ATOM 827 C C . TRP A 1 105 ? -9.932 -0.584 -1.943 1.00 90.38 105 TRP A C 1
ATOM 829 O O . TRP A 1 105 ? -9.372 0.503 -2.066 1.00 90.38 105 TRP A O 1
ATOM 839 N N . GLU A 1 106 ? -10.360 -1.267 -2.992 1.00 78.69 106 GLU A N 1
ATOM 840 C CA . GLU A 1 106 ? -10.200 -0.747 -4.343 1.00 78.69 106 GLU A CA 1
ATOM 841 C C . GLU A 1 106 ? -11.316 0.246 -4.672 1.00 78.69 106 GLU A C 1
ATOM 843 O O . GLU A 1 106 ? -12.497 -0.027 -4.448 1.00 78.69 106 GLU A O 1
ATOM 848 N N . GLU A 1 107 ? -10.937 1.396 -5.225 1.00 68.44 107 GLU A N 1
ATOM 849 C CA . GLU A 1 107 ? -11.868 2.307 -5.878 1.00 68.44 107 GLU A CA 1
ATOM 850 C C . GLU A 1 107 ? -11.758 2.067 -7.389 1.00 68.44 107 GLU A C 1
ATOM 852 O O . GLU A 1 107 ? -10.760 2.407 -8.017 1.00 68.44 107 GLU A O 1
ATOM 857 N N . ASP A 1 108 ? -12.771 1.424 -7.976 1.00 62.59 108 ASP A N 1
ATOM 858 C CA . ASP A 1 108 ? -12.762 0.894 -9.354 1.00 62.59 108 ASP A CA 1
ATOM 859 C C . ASP A 1 108 ? -12.863 1.980 -10.452 1.00 62.59 108 ASP A C 1
ATOM 861 O O . ASP A 1 108 ? -13.521 1.812 -11.478 1.00 62.59 108 ASP A O 1
ATOM 865 N N . ARG A 1 109 ? -12.277 3.163 -10.234 1.00 56.91 109 ARG A N 1
ATOM 866 C CA . ARG A 1 109 ? -12.571 4.345 -11.057 1.00 56.91 109 ARG A CA 1
ATOM 867 C C . ARG A 1 109 ? -11.655 4.558 -12.265 1.00 56.91 109 ARG A C 1
ATOM 869 O O . ARG A 1 109 ? -12.058 5.301 -13.153 1.00 56.91 109 ARG A O 1
ATOM 876 N N . GLU A 1 110 ? -10.497 3.895 -12.389 1.00 55.56 110 GLU A N 1
ATOM 877 C CA . GLU A 1 110 ? -9.491 4.301 -13.403 1.00 55.56 110 GLU A CA 1
ATOM 878 C C . GLU A 1 110 ? -8.734 3.161 -14.126 1.00 55.56 110 GLU A C 1
ATOM 880 O O . GLU A 1 110 ? -7.540 3.244 -14.398 1.00 55.56 110 GLU A O 1
ATOM 885 N N . ARG A 1 111 ? -9.408 2.073 -14.518 1.00 60.47 111 ARG A N 1
ATOM 886 C CA . ARG A 1 111 ? -8.755 0.931 -15.200 1.00 60.47 111 ARG A CA 1
ATOM 887 C C . ARG A 1 111 ? -8.748 1.003 -16.739 1.00 60.47 111 ARG A C 1
ATOM 889 O O . ARG A 1 111 ? -9.208 0.047 -17.360 1.00 60.47 111 ARG A O 1
ATOM 896 N N . ARG A 1 112 ? -8.315 2.082 -17.415 1.00 58.78 112 ARG A N 1
ATOM 897 C CA . ARG A 1 112 ? -8.355 2.096 -18.907 1.00 58.78 112 ARG A CA 1
ATOM 898 C C . ARG A 1 112 ? -7.195 2.824 -19.600 1.00 58.78 112 ARG A C 1
ATOM 900 O O . ARG A 1 112 ? -7.256 4.026 -19.819 1.00 58.78 112 ARG A O 1
ATOM 907 N N . GLY A 1 113 ? -6.218 2.042 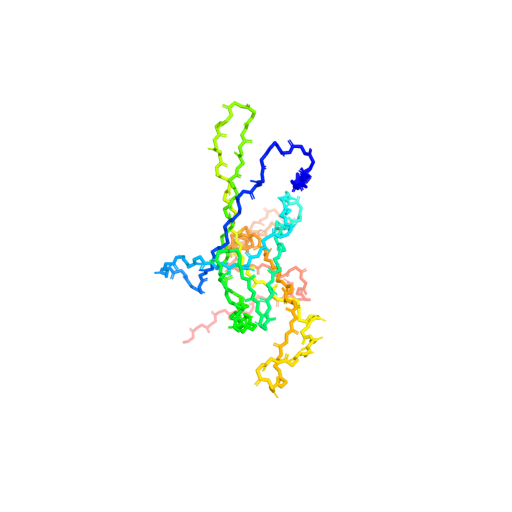-20.065 1.00 63.91 113 GLY A N 1
ATOM 908 C CA . GLY A 1 113 ? -5.240 2.399 -21.100 1.00 63.91 113 GLY A CA 1
ATOM 909 C C . GLY A 1 113 ? -4.842 1.169 -21.938 1.00 63.91 113 GLY A C 1
ATOM 910 O O . GLY A 1 113 ? -5.054 0.023 -21.526 1.00 63.91 113 GLY A O 1
ATOM 911 N N . ARG A 1 114 ? -4.332 1.383 -23.158 1.00 73.38 114 ARG A N 1
ATOM 912 C CA . ARG A 1 114 ? -3.814 0.334 -24.060 1.00 73.38 114 ARG A CA 1
ATOM 913 C C . ARG A 1 114 ? -2.556 0.839 -24.765 1.00 73.38 114 ARG A C 1
ATOM 915 O O . ARG A 1 114 ? -2.535 1.985 -25.207 1.00 73.38 114 ARG A O 1
ATOM 922 N N . GLN A 1 115 ? -1.552 -0.020 -24.920 1.00 74.81 115 GLN A N 1
ATOM 923 C CA . GLN A 1 115 ? -0.289 0.288 -25.593 1.00 74.81 115 GLN A CA 1
ATOM 924 C C . GLN A 1 115 ? 0.184 -0.894 -26.445 1.00 74.81 115 GLN A C 1
ATOM 926 O O . GLN A 1 115 ? -0.028 -2.056 -26.103 1.00 74.81 115 GLN A O 1
ATOM 931 N N . MET A 1 116 ? 0.846 -0.599 -27.564 1.00 75.69 116 MET A N 1
ATOM 932 C CA . MET A 1 116 ? 1.473 -1.617 -28.405 1.00 75.69 116 MET A CA 1
ATOM 933 C C . MET A 1 116 ? 2.805 -2.068 -27.783 1.00 75.69 116 MET A C 1
ATOM 935 O O . MET A 1 116 ? 3.674 -1.237 -27.524 1.00 75.69 116 MET A O 1
ATOM 939 N N . PHE A 1 117 ? 2.971 -3.368 -27.545 1.00 81.19 117 PHE A N 1
ATOM 940 C CA . PHE A 1 117 ? 4.194 -3.971 -27.014 1.00 81.19 117 PHE A CA 1
ATOM 941 C C . PHE A 1 117 ? 4.461 -5.294 -27.731 1.00 81.19 117 PHE A C 1
ATOM 943 O O . PHE A 1 117 ? 3.569 -6.130 -27.832 1.00 81.19 117 PHE A O 1
ATOM 950 N N . GLY A 1 118 ? 5.663 -5.470 -28.286 1.00 82.25 118 GLY A N 1
ATOM 951 C CA . GLY A 1 118 ? 6.005 -6.684 -29.042 1.00 82.25 118 GLY A CA 1
ATOM 952 C C . GLY A 1 118 ? 5.139 -6.937 -30.288 1.00 82.25 118 GLY A C 1
ATOM 953 O O . GLY A 1 118 ? 5.042 -8.073 -30.730 1.00 82.25 118 GLY A O 1
ATOM 954 N N . GLY A 1 119 ? 4.494 -5.904 -30.844 1.00 86.38 119 GLY A N 1
ATOM 955 C CA . GLY A 1 119 ? 3.569 -6.030 -31.981 1.00 86.38 119 GLY A CA 1
ATOM 956 C C . GLY A 1 119 ? 2.115 -6.339 -31.600 1.00 86.38 119 GLY A C 1
ATOM 957 O O . GLY A 1 119 ? 1.250 -6.301 -32.471 1.00 86.38 119 GLY A O 1
ATOM 958 N N . GLU A 1 120 ? 1.817 -6.561 -30.317 1.00 87.56 120 GLU A N 1
ATOM 959 C CA . GLU A 1 120 ? 0.459 -6.799 -29.816 1.00 87.56 120 GLU A CA 1
ATOM 960 C C . GLU A 1 120 ? -0.067 -5.608 -29.004 1.00 87.56 120 GLU A C 1
ATOM 962 O O . GLU A 1 120 ? 0.684 -4.869 -28.363 1.00 87.56 120 GLU A O 1
ATOM 967 N N . LEU A 1 121 ? -1.388 -5.403 -29.021 1.00 85.06 121 LEU A N 1
ATOM 968 C CA . LEU A 1 121 ? -2.048 -4.421 -28.162 1.00 85.06 121 LEU A CA 1
ATOM 969 C C . LEU A 1 121 ? -2.198 -5.001 -26.756 1.00 85.06 121 LEU A C 1
ATOM 971 O O . LEU A 1 121 ? -3.084 -5.811 -26.494 1.00 85.06 121 LEU A O 1
ATOM 975 N N . THR A 1 122 ? -1.353 -4.539 -25.844 1.00 87.38 122 THR A N 1
ATOM 976 C CA . THR A 1 122 ? -1.374 -4.933 -24.435 1.00 87.38 122 THR A CA 1
ATOM 977 C C . THR A 1 122 ? -2.055 -3.866 -23.582 1.00 87.38 122 THR A C 1
ATOM 979 O O . THR A 1 122 ? -2.028 -2.670 -23.886 1.00 87.38 122 THR A O 1
ATOM 982 N N . GLN A 1 123 ? -2.717 -4.291 -22.507 1.00 87.94 123 GLN A N 1
ATOM 983 C CA . GLN A 1 123 ? -3.292 -3.360 -21.542 1.00 87.94 123 GLN A CA 1
ATOM 984 C C . GLN A 1 123 ? -2.160 -2.713 -20.737 1.00 87.94 123 GLN A C 1
ATOM 986 O O . GLN A 1 123 ? -1.312 -3.423 -20.193 1.00 87.94 123 GLN A O 1
ATOM 991 N N . SER A 1 124 ? -2.160 -1.387 -20.647 1.00 91.31 124 SER A N 1
ATOM 992 C CA . SER A 1 124 ? -1.207 -0.629 -19.838 1.00 91.31 124 SER A CA 1
ATOM 993 C C . SER A 1 124 ? -1.906 0.524 -19.134 1.00 91.31 124 SER A C 1
ATOM 995 O O . SER A 1 124 ? -2.953 0.998 -19.579 1.00 91.31 124 SER A O 1
ATOM 997 N N . GLY A 1 125 ? -1.352 0.958 -18.010 1.00 90.56 125 GLY A N 1
ATOM 998 C CA . GLY A 1 125 ? -1.911 2.067 -17.257 1.00 90.56 125 GLY A CA 1
ATOM 999 C C . GLY A 1 125 ? -1.458 2.076 -15.810 1.00 90.56 125 GLY A C 1
ATOM 1000 O O . GLY A 1 125 ? -0.497 1.413 -15.421 1.00 90.56 125 GLY A O 1
ATOM 1001 N N . GLN A 1 126 ? -2.183 2.847 -15.012 1.00 90.50 126 GLN A N 1
ATOM 1002 C CA . GLN A 1 126 ? -1.951 2.991 -13.588 1.00 90.50 126 GLN A CA 1
ATOM 1003 C C . GLN A 1 126 ? -3.195 2.531 -12.833 1.00 90.50 126 GLN A C 1
ATOM 1005 O O . GLN A 1 126 ? -4.318 2.805 -13.246 1.00 90.50 126 GLN A O 1
ATOM 1010 N N . GLN A 1 127 ? -2.993 1.803 -11.745 1.00 90.31 127 GLN A N 1
ATOM 1011 C CA . GLN A 1 127 ? -4.038 1.384 -10.828 1.00 90.31 127 GLN A CA 1
ATOM 1012 C C . GLN A 1 127 ? -3.842 2.134 -9.513 1.00 90.31 127 GLN A C 1
ATOM 1014 O O . GLN A 1 127 ? -2.755 2.108 -8.931 1.00 90.31 127 GLN A O 1
ATOM 1019 N N . HIS A 1 128 ? -4.894 2.819 -9.074 1.00 93.00 128 HIS A N 1
ATOM 1020 C CA . HIS A 1 128 ? -4.947 3.482 -7.780 1.00 93.00 128 HIS A CA 1
ATOM 1021 C C . HIS A 1 128 ? -5.626 2.553 -6.772 1.00 93.00 128 HIS A C 1
ATOM 1023 O O . HIS A 1 128 ? -6.738 2.077 -6.996 1.00 93.00 128 HIS A O 1
ATOM 1029 N N . LEU A 1 129 ? -4.934 2.270 -5.675 1.00 93.31 129 LEU A N 1
ATOM 1030 C CA . LEU A 1 129 ? -5.417 1.439 -4.583 1.00 93.31 129 LEU A CA 1
ATOM 1031 C C . LEU A 1 129 ? -5.479 2.288 -3.321 1.00 93.31 129 LEU A C 1
ATOM 1033 O O . LEU A 1 129 ? -4.527 2.997 -3.000 1.00 93.31 129 LEU A O 1
ATOM 1037 N N . VAL A 1 130 ? -6.561 2.166 -2.564 1.00 93.88 130 VAL A N 1
ATOM 1038 C CA . VAL A 1 130 ? -6.678 2.787 -1.246 1.00 93.88 130 VAL A CA 1
ATOM 1039 C C . VAL A 1 130 ? -6.586 1.683 -0.205 1.00 93.88 130 VAL A C 1
ATOM 1041 O O . VAL A 1 130 ? -7.057 0.573 -0.422 1.00 93.88 130 VAL A O 1
ATOM 1044 N N . ALA A 1 131 ? -5.964 1.938 0.937 1.00 93.81 131 ALA A N 1
ATOM 1045 C CA . ALA A 1 131 ? -6.064 1.059 2.088 1.00 93.81 131 ALA A CA 1
ATOM 1046 C C . ALA A 1 131 ? -6.480 1.843 3.319 1.00 93.81 131 ALA A C 1
ATOM 1048 O O . ALA A 1 131 ? -6.031 2.965 3.547 1.00 93.81 131 ALA A O 1
ATOM 1049 N N . PHE A 1 132 ? -7.305 1.214 4.142 1.00 92.62 132 PHE A N 1
ATOM 1050 C CA . PHE A 1 132 ? -7.694 1.754 5.436 1.00 92.62 132 PHE A CA 1
ATOM 1051 C C . PHE A 1 132 ? -6.905 1.052 6.540 1.00 92.62 132 PHE A C 1
ATOM 1053 O O . PHE A 1 132 ? -6.671 -0.157 6.459 1.00 92.62 132 PHE A O 1
ATOM 1060 N N . GLY A 1 133 ? -6.474 1.813 7.548 1.00 85.94 133 GLY A N 1
ATOM 1061 C CA . GLY A 1 133 ? -5.661 1.318 8.659 1.00 85.94 133 GLY A CA 1
ATOM 1062 C C . GLY A 1 133 ? -6.290 0.123 9.384 1.00 85.94 133 GLY A C 1
ATOM 1063 O O . GLY A 1 133 ? -7.514 -0.048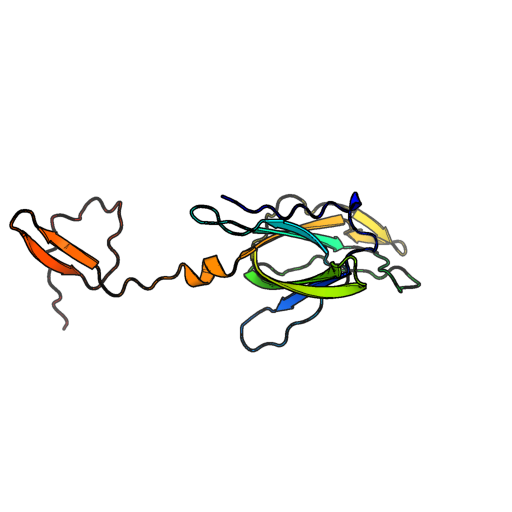 9.395 1.00 85.94 133 GLY A O 1
ATOM 1064 N N . LEU A 1 134 ? -5.462 -0.727 10.006 1.00 69.88 134 LEU A N 1
ATOM 1065 C CA . LEU A 1 134 ? -5.951 -1.906 10.743 1.00 69.88 134 LEU A CA 1
ATOM 1066 C C . LEU A 1 134 ? -6.816 -1.551 11.961 1.00 69.88 134 LEU A C 1
ATOM 1068 O O . LEU A 1 134 ? -7.518 -2.426 12.470 1.00 69.88 134 LEU A O 1
ATOM 1072 N N . GLU A 1 135 ? -6.850 -0.292 12.405 1.00 62.81 135 GLU A N 1
ATOM 1073 C CA . GLU A 1 135 ? -7.843 0.192 13.368 1.00 62.81 135 GLU A CA 1
ATOM 1074 C C . GLU A 1 135 ? -9.272 -0.105 12.893 1.00 62.81 135 GLU A C 1
ATOM 1076 O O . GLU A 1 135 ? -10.155 -0.352 13.713 1.00 62.81 135 GLU A O 1
ATOM 1081 N N . PHE A 1 136 ? -9.505 -0.168 11.578 1.00 54.97 136 PHE A N 1
ATOM 1082 C CA . PHE A 1 136 ? -10.772 -0.613 11.002 1.00 54.97 136 PHE A CA 1
ATOM 1083 C C . PHE A 1 136 ? -11.143 -2.053 11.404 1.00 54.97 136 PHE A C 1
ATOM 1085 O O . PHE A 1 136 ? -12.315 -2.348 11.631 1.00 54.97 136 PHE A O 1
ATOM 1092 N N . LEU A 1 137 ? -10.163 -2.951 11.553 1.00 54.62 137 LEU A N 1
ATOM 1093 C CA . LEU A 1 137 ? -10.401 -4.325 12.009 1.00 54.62 137 LEU A CA 1
ATOM 1094 C C . LEU A 1 137 ? -10.622 -4.392 13.519 1.00 54.62 137 LEU A C 1
ATOM 1096 O O . LEU A 1 137 ? -11.485 -5.142 13.974 1.00 54.62 137 LEU A O 1
ATOM 1100 N N . TYR A 1 138 ? -9.902 -3.569 14.287 1.00 52.31 138 TYR A N 1
ATOM 1101 C CA . TYR A 1 138 ? -10.111 -3.439 15.732 1.00 52.31 138 TYR A CA 1
ATOM 1102 C C . TYR A 1 138 ? -11.425 -2.721 16.086 1.00 52.31 138 TYR A C 1
ATOM 1104 O O . TYR A 1 138 ? -11.950 -2.918 17.179 1.00 52.31 138 TYR A O 1
ATOM 1112 N N . ARG A 1 139 ? -12.028 -1.968 15.151 1.00 49.62 139 ARG A N 1
ATOM 1113 C CA . ARG A 1 139 ? -13.384 -1.403 15.295 1.00 49.62 139 ARG A CA 1
ATOM 1114 C C . ARG A 1 139 ? -14.496 -2.452 15.329 1.00 49.62 139 ARG A C 1
ATOM 1116 O O . ARG A 1 139 ? -15.628 -2.100 15.657 1.00 49.62 139 ARG A O 1
ATOM 1123 N N . ARG A 1 140 ? -14.219 -3.738 15.084 1.00 48.72 140 ARG A N 1
ATOM 1124 C CA . ARG A 1 140 ? -15.131 -4.808 15.519 1.00 48.72 140 ARG A CA 1
ATOM 1125 C C . ARG A 1 140 ? -14.996 -5.017 17.026 1.00 48.72 140 ARG A C 1
ATOM 1127 O O . ARG A 1 140 ? -14.543 -6.060 17.487 1.00 48.72 140 ARG A O 1
ATOM 1134 N N . GLN A 1 141 ? -15.431 -4.030 17.800 1.00 50.31 141 GLN A N 1
ATOM 1135 C CA . GLN A 1 141 ? -15.713 -4.247 19.207 1.00 50.31 141 GLN A CA 1
ATOM 1136 C C . GLN A 1 141 ? -16.960 -5.133 19.263 1.00 50.31 141 GLN A C 1
ATOM 1138 O O . GLN A 1 141 ? -18.056 -4.724 18.874 1.00 50.31 141 GLN A O 1
ATOM 1143 N N . ARG A 1 142 ? -16.782 -6.397 19.651 1.00 52.78 142 ARG A N 1
ATOM 1144 C CA . ARG A 1 142 ? -17.909 -7.300 19.864 1.00 52.78 142 ARG A CA 1
ATOM 1145 C C . ARG A 1 142 ? -18.702 -6.738 21.041 1.00 52.78 142 ARG A C 1
ATOM 1147 O O . ARG A 1 142 ? -18.229 -6.741 22.171 1.00 52.78 142 ARG A O 1
ATOM 1154 N N . VAL A 1 143 ? -19.881 -6.188 20.767 1.00 58.00 143 VAL A N 1
ATOM 1155 C CA . VAL A 1 143 ? -20.800 -5.770 21.827 1.00 58.00 143 VAL A CA 1
ATOM 1156 C C . VAL A 1 143 ? -21.403 -7.042 22.411 1.00 58.00 143 VAL A C 1
ATOM 1158 O O . VAL A 1 143 ? -22.397 -7.555 21.900 1.00 58.00 143 VAL A O 1
ATOM 1161 N N . ASP A 1 144 ? -20.763 -7.582 23.447 1.00 63.78 144 ASP A N 1
ATOM 1162 C CA . ASP A 1 144 ? -21.236 -8.792 24.130 1.00 63.78 144 ASP A CA 1
ATOM 1163 C C . ASP A 1 144 ? -22.541 -8.532 24.896 1.00 63.78 144 ASP A C 1
ATOM 1165 O O . ASP A 1 144 ? -23.400 -9.410 25.009 1.00 63.78 144 ASP A O 1
ATOM 1169 N N . ARG A 1 145 ? -22.711 -7.304 25.402 1.00 62.75 145 ARG A N 1
ATOM 1170 C CA . ARG A 1 145 ? -23.919 -6.854 26.098 1.00 62.75 145 ARG A CA 1
ATOM 1171 C C . ARG A 1 145 ? -24.117 -5.346 25.981 1.00 62.75 145 ARG A C 1
ATOM 1173 O O . ARG A 1 145 ? -23.148 -4.593 25.978 1.00 62.75 145 ARG A O 1
ATOM 1180 N N . ALA A 1 146 ? -25.374 -4.924 25.944 1.00 77.12 146 ALA A N 1
ATOM 1181 C CA . ALA A 1 146 ? -25.797 -3.549 26.177 1.00 77.12 146 ALA A CA 1
ATOM 1182 C C . ALA A 1 146 ? -26.546 -3.486 27.516 1.00 77.12 146 ALA A C 1
ATOM 1184 O O . ALA A 1 146 ? -27.314 -4.398 27.825 1.00 77.12 146 ALA A O 1
ATOM 1185 N N . ILE A 1 147 ? -26.316 -2.437 28.302 1.00 79.62 147 ILE A N 1
ATOM 1186 C CA . ILE A 1 147 ? -27.068 -2.151 29.529 1.00 79.62 147 ILE A CA 1
ATOM 1187 C C . ILE A 1 147 ? -27.968 -0.958 29.214 1.00 79.62 147 ILE A C 1
ATOM 1189 O O . ILE A 1 147 ? -27.487 0.050 28.700 1.00 79.62 147 ILE A O 1
ATOM 1193 N N . ILE A 1 148 ? -29.269 -1.105 29.450 1.00 83.81 148 ILE A N 1
ATOM 1194 C CA . ILE A 1 148 ? -30.249 -0.027 29.327 1.00 83.81 148 ILE A CA 1
ATOM 1195 C C . ILE A 1 148 ? -30.671 0.372 30.733 1.00 83.81 148 ILE A C 1
ATOM 1197 O O . ILE A 1 148 ? -31.188 -0.470 31.463 1.00 83.81 148 ILE A O 1
ATOM 1201 N N . GLU A 1 149 ? -30.502 1.641 31.079 1.00 85.25 149 GLU A N 1
ATOM 1202 C CA . GLU A 1 149 ? -31.149 2.240 32.242 1.00 85.25 149 GLU A CA 1
ATOM 1203 C C . GLU A 1 149 ? -32.570 2.663 31.848 1.00 85.25 149 GLU A C 1
ATOM 1205 O O . GLU A 1 149 ? -32.781 3.367 30.855 1.00 85.25 149 GLU A O 1
ATOM 1210 N N . LYS A 1 150 ? -33.568 2.157 32.569 1.00 82.81 150 LYS A N 1
ATOM 1211 C CA . LYS A 1 150 ? -34.976 2.497 32.364 1.00 82.81 150 LYS A CA 1
ATOM 1212 C C . LYS A 1 150 ? -35.320 3.799 33.089 1.00 82.81 150 LYS A C 1
ATOM 1214 O O . LYS A 1 150 ? -34.605 4.252 33.973 1.00 82.81 150 LYS A O 1
ATOM 1219 N N . LEU A 1 151 ? -36.482 4.365 32.761 1.00 82.50 151 LEU A N 1
ATOM 1220 C CA . LEU A 1 151 ? -37.000 5.585 33.400 1.00 82.50 151 LEU A CA 1
ATOM 1221 C C . LEU A 1 151 ? -37.229 5.447 34.917 1.00 82.50 151 LEU A C 1
ATOM 1223 O O . LEU A 1 151 ? -37.301 6.457 35.607 1.00 82.50 151 LEU A O 1
ATOM 1227 N N . ASP A 1 152 ? -37.352 4.222 35.432 1.00 86.88 152 ASP A N 1
ATOM 1228 C CA . ASP A 1 152 ? -37.484 3.926 36.864 1.00 86.88 152 ASP A CA 1
ATOM 1229 C C . ASP A 1 152 ? -36.128 3.746 37.581 1.00 86.88 152 ASP A C 1
ATOM 1231 O O . ASP A 1 152 ? -36.102 3.410 38.764 1.00 86.88 152 ASP A O 1
ATOM 1235 N N . GLY A 1 153 ? -35.008 3.953 36.877 1.00 85.50 153 GLY A N 1
ATOM 1236 C CA . GLY A 1 153 ? -33.651 3.756 37.393 1.00 85.50 153 GLY A CA 1
ATOM 1237 C C . GLY A 1 153 ? -33.202 2.292 37.447 1.00 85.50 153 GLY A C 1
ATOM 1238 O O . GLY A 1 153 ? -32.109 2.006 37.929 1.00 85.50 153 GLY A O 1
ATOM 1239 N N . SER A 1 154 ? -34.015 1.340 36.973 1.00 85.50 154 SER A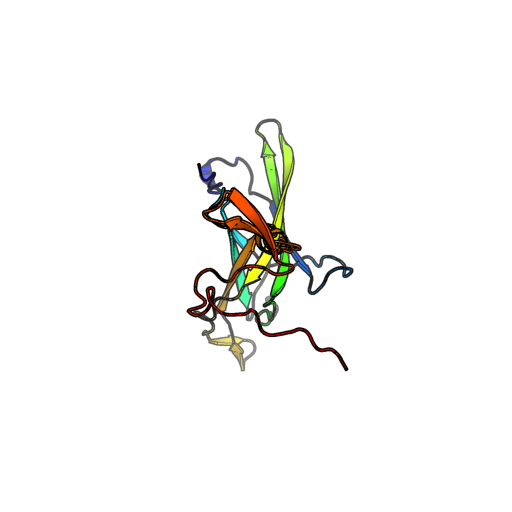 N 1
ATOM 1240 C CA . SER A 1 154 ? -33.611 -0.065 36.885 1.00 85.50 154 SER A CA 1
ATOM 1241 C C . SER A 1 154 ? -32.800 -0.348 35.620 1.00 85.50 154 SER A C 1
ATOM 1243 O O . SER A 1 154 ? -33.047 0.212 34.550 1.00 85.50 154 SER A O 1
ATOM 1245 N N . GLU A 1 155 ? -31.843 -1.270 35.718 1.00 88.31 155 GLU A N 1
ATOM 1246 C CA . GLU A 1 155 ? -31.030 -1.695 34.580 1.00 88.31 155 GLU A CA 1
ATOM 1247 C C . GLU A 1 155 ? -31.586 -2.968 33.922 1.00 88.31 155 GLU A C 1
ATOM 1249 O O . GLU A 1 155 ? -31.975 -3.931 34.586 1.00 88.31 155 GLU A O 1
ATOM 1254 N N . ALA A 1 156 ? -31.570 -3.015 32.589 1.00 82.38 156 ALA A N 1
ATOM 1255 C CA . ALA A 1 156 ? -31.825 -4.215 31.800 1.00 82.38 156 ALA A CA 1
ATOM 1256 C C . ALA A 1 156 ? -30.603 -4.557 30.940 1.00 82.38 156 ALA A C 1
ATOM 1258 O O . ALA A 1 156 ? -30.125 -3.741 30.154 1.00 82.38 156 ALA A O 1
ATOM 1259 N N . THR A 1 157 ? -30.112 -5.794 31.050 1.00 80.31 157 THR A N 1
ATOM 1260 C CA . THR A 1 157 ? -29.010 -6.285 30.212 1.00 80.31 157 THR A CA 1
ATOM 1261 C C . THR A 1 157 ? -29.550 -6.991 28.971 1.00 80.31 157 THR A C 1
ATOM 1263 O O . THR A 1 157 ? -30.286 -7.971 29.071 1.00 80.31 157 THR A O 1
ATOM 1266 N N . ILE A 1 158 ? -29.122 -6.554 27.788 1.00 80.25 158 ILE A N 1
ATOM 1267 C CA . ILE A 1 158 ? -29.465 -7.162 26.501 1.00 80.25 158 ILE A CA 1
ATOM 1268 C C . ILE A 1 158 ? -28.213 -7.807 25.906 1.00 80.25 158 ILE A C 1
ATOM 1270 O O . ILE A 1 158 ? -27.200 -7.148 25.692 1.00 80.25 158 ILE A O 1
ATOM 1274 N N . ARG A 1 159 ? -28.286 -9.103 25.580 1.00 67.19 159 ARG A N 1
ATOM 1275 C CA . ARG A 1 159 ? -27.173 -9.902 25.018 1.00 67.19 159 ARG A CA 1
ATOM 1276 C C . ARG A 1 159 ? -26.860 -9.619 23.533 1.00 67.19 159 ARG A C 1
ATOM 1278 O O . ARG A 1 159 ? -26.353 -10.489 22.833 1.00 67.19 159 ARG A O 1
ATOM 1285 N N . ARG A 1 160 ? -27.220 -8.443 23.009 1.00 62.62 160 ARG A N 1
ATOM 1286 C CA . ARG A 1 160 ? -26.944 -8.042 21.619 1.00 62.62 160 ARG A CA 1
ATOM 1287 C C . ARG A 1 160 ? -26.731 -6.538 21.508 1.00 62.62 160 ARG A C 1
ATOM 1289 O O . ARG A 1 160 ? -27.284 -5.780 22.301 1.00 62.62 160 ARG A O 1
ATOM 1296 N N . GLY A 1 161 ? -26.004 -6.119 20.473 1.00 57.97 161 GLY A N 1
ATOM 1297 C CA . GLY A 1 161 ? -25.935 -4.714 20.079 1.00 57.97 161 GLY A CA 1
ATOM 1298 C C . GLY A 1 161 ? -27.329 -4.168 19.762 1.00 57.97 161 GLY A C 1
ATOM 1299 O O . GLY A 1 161 ? -28.088 -4.774 19.001 1.00 57.97 161 GLY A O 1
ATOM 1300 N N . LEU A 1 162 ? -27.679 -3.038 20.372 1.00 61.72 162 LEU A N 1
ATOM 1301 C CA . LEU A 1 162 ? -28.872 -2.278 20.014 1.00 61.72 162 LEU A CA 1
ATOM 1302 C C . LEU A 1 162 ? -28.625 -1.609 18.659 1.00 61.72 162 LEU A C 1
ATOM 1304 O O . LEU A 1 162 ? -27.665 -0.859 18.496 1.00 61.72 162 LEU A O 1
ATOM 1308 N N . ALA A 1 163 ? -29.476 -1.888 17.673 1.00 54.44 163 ALA A N 1
ATOM 1309 C CA . ALA A 1 163 ? -29.467 -1.127 16.432 1.00 54.44 163 ALA A CA 1
ATOM 1310 C C . ALA A 1 163 ? -30.105 0.241 16.708 1.00 54.44 163 ALA A C 1
ATOM 1312 O O . ALA A 1 163 ? -31.270 0.301 17.097 1.00 54.44 163 ALA A O 1
ATOM 1313 N N . PHE A 1 164 ? -29.357 1.325 16.488 1.00 50.31 164 PHE A N 1
ATOM 1314 C CA . PHE A 1 164 ? -29.799 2.695 16.785 1.00 50.31 164 PHE A CA 1
ATOM 1315 C C . PHE A 1 164 ? -31.018 3.171 15.966 1.00 50.31 164 PHE A C 1
ATOM 1317 O O . PHE A 1 164 ? -31.587 4.197 16.302 1.00 50.31 164 PHE A O 1
ATOM 1324 N N . ASN A 1 165 ? -31.465 2.419 14.948 1.00 45.59 165 ASN A N 1
ATOM 1325 C CA . ASN A 1 165 ? -32.563 2.800 14.043 1.00 45.59 165 ASN A CA 1
ATOM 1326 C C . ASN A 1 165 ? -33.596 1.678 13.804 1.00 45.59 165 ASN A C 1
ATOM 1328 O O . ASN A 1 165 ? -34.178 1.574 12.726 1.00 45.59 165 ASN A O 1
ATOM 1332 N N . GLY A 1 166 ? -33.814 0.788 14.774 1.00 49.56 166 GLY A N 1
ATOM 1333 C CA . GLY A 1 166 ? -34.905 -0.183 14.681 1.00 49.56 166 GLY A CA 1
ATOM 1334 C C . GLY A 1 166 ? -36.236 0.461 15.091 1.00 49.56 166 GLY A C 1
ATOM 1335 O O . GLY A 1 166 ? -36.347 0.833 16.255 1.00 49.56 166 GLY A O 1
ATOM 1336 N N . PRO A 1 167 ? -37.273 0.535 14.232 1.00 45.91 167 PRO A N 1
ATOM 1337 C CA . PRO A 1 167 ? -38.557 1.165 14.579 1.00 45.91 167 PRO A CA 1
ATOM 1338 C C . PRO A 1 167 ? -39.337 0.465 15.713 1.00 45.91 167 PRO A C 1
ATOM 1340 O O . PRO A 1 167 ? -40.389 0.942 16.111 1.00 45.91 167 PRO A O 1
ATOM 1343 N N . ASN A 1 168 ? -38.831 -0.650 16.256 1.00 47.31 168 ASN A N 1
ATOM 1344 C CA . ASN A 1 168 ? -39.548 -1.540 17.174 1.00 47.31 168 ASN A CA 1
ATOM 1345 C C . ASN A 1 168 ? -38.725 -1.892 18.430 1.00 47.31 168 ASN A C 1
ATOM 1347 O O . ASN A 1 168 ? -38.561 -3.070 18.755 1.00 47.31 168 ASN A O 1
ATOM 1351 N N . LEU A 1 169 ? -38.167 -0.894 19.124 1.00 49.69 169 LEU A N 1
ATOM 1352 C CA . LEU A 1 169 ? -37.451 -1.113 20.394 1.00 49.69 169 LEU A CA 1
ATOM 1353 C C . LEU A 1 169 ? -38.371 -1.234 21.621 1.00 49.69 169 LEU A C 1
ATOM 1355 O O . LEU A 1 169 ? -37.904 -1.666 22.669 1.00 49.69 169 LEU A O 1
ATOM 1359 N N . VAL A 1 170 ? -39.661 -0.909 21.494 1.00 50.38 170 VAL A N 1
ATOM 1360 C CA . VAL A 1 170 ? -40.579 -0.823 22.645 1.00 50.38 170 VAL A CA 1
ATOM 1361 C C . VAL A 1 170 ? -41.338 -2.132 22.919 1.00 50.38 170 VAL A C 1
ATOM 1363 O O . VAL A 1 170 ? -41.823 -2.311 24.026 1.00 50.38 170 VAL A O 1
ATOM 1366 N N . ASP A 1 171 ? -41.396 -3.088 21.979 1.00 47.41 171 ASP A N 1
ATOM 1367 C CA . ASP A 1 171 ? -42.415 -4.155 22.055 1.00 47.41 171 ASP A CA 1
ATOM 1368 C C . ASP A 1 171 ? -41.916 -5.564 21.669 1.00 47.41 171 ASP A C 1
ATOM 1370 O O . ASP A 1 171 ? -42.451 -6.249 20.792 1.00 47.41 171 ASP A O 1
ATOM 1374 N N . ARG A 1 172 ? -40.817 -6.021 22.287 1.00 46.78 172 ARG A N 1
ATOM 1375 C CA . ARG A 1 172 ? -40.313 -7.396 22.099 1.00 46.78 172 ARG A CA 1
ATOM 1376 C C . ARG A 1 172 ? -40.159 -8.150 23.412 1.00 46.78 172 ARG A C 1
ATOM 1378 O O . ARG A 1 172 ? -39.083 -8.649 23.720 1.00 46.78 172 ARG A O 1
ATOM 1385 N N . ASP A 1 173 ? -41.284 -8.338 24.089 1.00 45.69 173 ASP A N 1
ATOM 1386 C CA . ASP A 1 173 ? -41.451 -9.345 25.147 1.00 45.69 173 ASP A CA 1
ATOM 1387 C C . ASP A 1 173 ? -41.815 -10.742 24.588 1.00 45.69 173 ASP A C 1
ATOM 1389 O O . ASP A 1 173 ? -42.307 -11.632 25.281 1.00 45.69 173 ASP A O 1
ATOM 1393 N N . ARG A 1 174 ? -41.574 -10.988 23.291 1.00 44.59 174 ARG A N 1
ATOM 1394 C CA . ARG A 1 174 ? -41.854 -12.288 22.662 1.00 44.59 174 ARG A CA 1
ATOM 1395 C C . ARG A 1 174 ? -40.669 -13.243 22.787 1.00 44.59 174 ARG A C 1
ATOM 1397 O O . ARG A 1 174 ? -39.847 -13.364 21.886 1.00 44.59 174 ARG A O 1
ATOM 1404 N N . GLY A 1 175 ? -40.646 -13.912 23.937 1.00 40.53 175 GLY A N 1
ATOM 1405 C CA . GLY A 1 175 ? -40.479 -15.359 24.084 1.00 40.53 175 GLY A CA 1
ATOM 1406 C C . GLY A 1 175 ? -39.367 -16.045 23.291 1.00 40.53 175 GLY A C 1
ATOM 1407 O O . GLY A 1 175 ? -39.581 -16.495 22.169 1.00 40.53 175 GLY A O 1
ATOM 1408 N N . ASN A 1 176 ? -38.248 -16.309 23.965 1.00 40.19 176 ASN A N 1
ATOM 1409 C CA . ASN A 1 176 ? -37.456 -17.504 23.682 1.00 40.19 176 ASN A CA 1
ATOM 1410 C C . ASN A 1 176 ? -38.224 -18.722 24.229 1.00 40.19 176 ASN A C 1
ATOM 1412 O O . ASN A 1 176 ? -38.073 -19.090 25.391 1.00 40.19 176 ASN A O 1
ATOM 1416 N N . ARG A 1 177 ? -39.075 -19.336 23.402 1.00 44.19 177 ARG A N 1
ATOM 1417 C CA . ARG A 1 177 ? -39.448 -20.747 23.570 1.00 44.19 177 ARG A CA 1
ATOM 1418 C C . ARG A 1 177 ? -38.582 -21.557 22.614 1.00 44.19 177 ARG A C 1
ATOM 1420 O O . ARG A 1 177 ? -38.886 -21.640 21.430 1.00 44.19 177 ARG A O 1
ATOM 1427 N N . SER A 1 178 ? -37.488 -22.100 23.131 1.00 44.03 178 SER A N 1
ATOM 1428 C CA . SER A 1 178 ? -36.754 -23.191 22.494 1.00 44.03 178 SER A CA 1
ATOM 1429 C C . SER A 1 178 ? -37.466 -24.503 22.821 1.00 44.03 178 SER A C 1
ATOM 1431 O O . SER A 1 178 ? -37.516 -24.891 23.991 1.00 44.03 178 SER A O 1
ATOM 1433 N N . GLY A 1 179 ? -38.047 -25.124 21.795 1.00 37.69 179 GLY A N 1
ATOM 1434 C CA . GLY A 1 179 ? -38.114 -26.581 21.682 1.00 37.69 179 GLY A CA 1
ATOM 1435 C C . GLY A 1 179 ? -36.853 -27.102 21.007 1.00 37.69 179 GLY A C 1
ATOM 1436 O O . GLY A 1 179 ? -36.147 -26.269 20.388 1.00 37.69 179 GLY A O 1
#

Secondary structure (DSSP, 8-state):
---B----GGG-SSPPEEEEEEESSTTSPPEE-TTEEEEEEE---TTSPPEEEEEEEEEEE--TT-SS-EEEPPP--TT-EEEEEEEEE-TTS-EEEEEEEEEEEE-TT----EEEETTEEEE-EEEEEEEEETHHHHT------EEEE-TTS-EEEESSPPPTT-TTSS---------